Protein AF-A0A1W9RM79-F1 (afdb_monomer)

pLDDT: mean 88.77, std 9.46, range [54.59, 98.12]

Sequence (172 aa):
MDIKQNNRQFALLIYFALVSFILFFQIYPATSQVAGTEKRYIRIGSLQSHFSAYGSERAWNNSYYEGLIWPADYLQQDNAVIKRAWIAVQDFTNPEGKHYDYYGIYFARDEYVDVSLFPMELKQSAKFAPPMVYVDGNNISAIYSGDIDEINPDQIADRIITNVVNTSMGLT

Foldseek 3Di:
DDPVVVVVVVVVVVVVVVVVVVVVVVPDPPQAFDQQADKAWDDDQQWIAIATLQGWFAQDPPPGGGGTAPRNVDPPRHDDRTDKDKDKDAFDAAPVRDTDRMDMDIRGDSVCDVPFKTRRDKAKEALDDDDFDDDPNDTPCPVCPPNHDYHDNPDPDRMDIDHDIQGSRRDD

Structure (mmCIF, N/CA/C/O backbone):
data_AF-A0A1W9RM79-F1
#
_entry.id   AF-A0A1W9RM79-F1
#
loop_
_atom_site.group_PDB
_atom_site.id
_atom_site.type_symbol
_atom_site.label_atom_id
_atom_site.label_alt_id
_atom_site.label_comp_id
_atom_site.label_asym_id
_atom_site.label_entity_id
_atom_site.label_seq_id
_atom_site.pdbx_PDB_ins_code
_atom_site.Cartn_x
_atom_site.Cartn_y
_atom_site.Cartn_z
_atom_site.occupancy
_atom_site.B_iso_or_equiv
_atom_site.auth_seq_id
_atom_site.au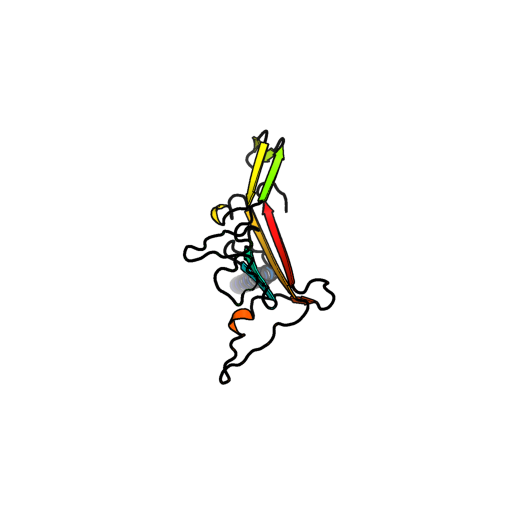th_comp_id
_atom_site.auth_asym_id
_atom_site.auth_atom_id
_atom_site.pdbx_PDB_model_num
ATOM 1 N N . MET A 1 1 ? 42.668 3.069 55.064 1.00 54.59 1 MET A N 1
ATOM 2 C CA . MET A 1 1 ? 42.091 2.306 53.937 1.00 54.59 1 MET A CA 1
ATOM 3 C C . MET A 1 1 ? 40.914 3.119 53.417 1.00 54.59 1 MET A C 1
ATOM 5 O O . MET A 1 1 ? 40.072 3.517 54.209 1.00 54.59 1 MET A O 1
ATOM 9 N N . ASP A 1 2 ? 40.998 3.554 52.163 1.00 57.38 2 ASP A N 1
ATOM 10 C CA . ASP A 1 2 ? 40.639 4.914 51.735 1.00 57.38 2 ASP A CA 1
ATOM 11 C C . ASP A 1 2 ? 39.203 5.032 51.177 1.00 57.38 2 ASP A C 1
ATOM 13 O O . ASP A 1 2 ? 38.891 4.501 50.111 1.00 57.38 2 ASP A O 1
ATOM 17 N N . ILE A 1 3 ? 38.324 5.772 51.866 1.00 63.50 3 ILE A N 1
ATOM 18 C CA . ILE A 1 3 ? 36.908 5.994 51.489 1.00 63.50 3 ILE A CA 1
ATOM 19 C C . ILE A 1 3 ? 36.781 6.570 50.063 1.00 63.50 3 ILE A C 1
ATOM 21 O O . ILE A 1 3 ? 35.851 6.246 49.323 1.00 63.50 3 ILE A O 1
ATOM 25 N N . LYS A 1 4 ? 37.761 7.370 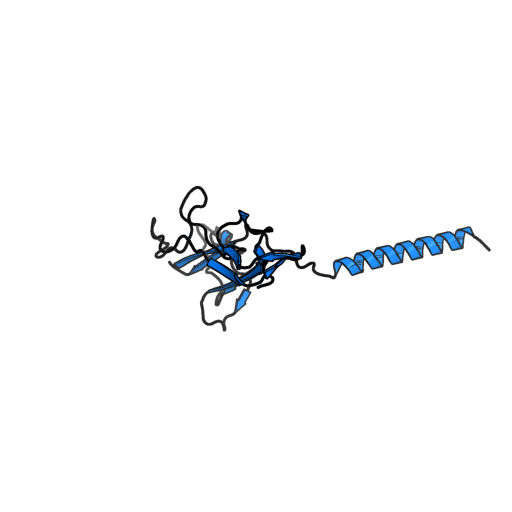49.623 1.00 62.81 4 LYS A N 1
ATOM 26 C CA . LYS A 1 4 ? 37.799 7.954 48.271 1.00 62.81 4 LYS A CA 1
ATOM 27 C C . LYS A 1 4 ? 37.992 6.913 47.164 1.00 62.81 4 LYS A C 1
ATOM 29 O O . LYS A 1 4 ? 37.489 7.107 46.057 1.00 62.81 4 LYS A O 1
ATOM 34 N N . GLN A 1 5 ? 38.702 5.820 47.444 1.00 67.31 5 GLN A N 1
ATOM 35 C CA . GLN A 1 5 ? 38.937 4.752 46.470 1.00 67.31 5 GLN A CA 1
ATOM 36 C C . GLN A 1 5 ? 37.660 3.934 46.245 1.00 67.31 5 GLN A C 1
ATOM 38 O O . GLN A 1 5 ? 37.344 3.603 45.104 1.00 67.31 5 GLN A O 1
ATOM 43 N N . ASN A 1 6 ? 36.876 3.709 47.305 1.00 71.12 6 ASN A N 1
ATOM 44 C CA . ASN A 1 6 ? 35.602 2.994 47.227 1.00 71.12 6 ASN A CA 1
ATOM 45 C C . ASN A 1 6 ? 34.546 3.776 46.419 1.00 71.12 6 ASN A C 1
ATOM 47 O O . ASN A 1 6 ? 33.863 3.211 45.569 1.00 71.12 6 ASN A O 1
ATOM 51 N N . ASN A 1 7 ? 34.489 5.102 46.589 1.00 74.62 7 ASN A N 1
ATOM 52 C CA . ASN A 1 7 ? 33.565 5.964 45.839 1.00 74.62 7 ASN A CA 1
ATOM 53 C C . ASN A 1 7 ? 33.884 6.015 44.334 1.00 74.62 7 ASN A C 1
ATOM 55 O O . ASN A 1 7 ? 32.973 6.084 43.511 1.00 74.62 7 ASN A O 1
ATOM 59 N N . ARG A 1 8 ? 35.169 5.946 43.955 1.00 76.44 8 ARG A N 1
ATOM 60 C CA . ARG A 1 8 ? 35.588 5.862 42.544 1.00 76.44 8 ARG 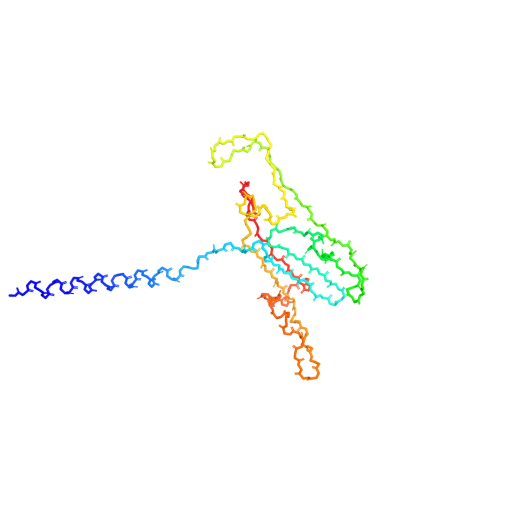A CA 1
ATOM 61 C C . ARG A 1 8 ? 35.204 4.531 41.900 1.00 76.44 8 ARG A C 1
ATOM 63 O O . ARG A 1 8 ? 34.732 4.533 40.770 1.00 76.44 8 ARG A O 1
ATOM 70 N N . GLN A 1 9 ? 35.376 3.420 42.615 1.00 77.44 9 GLN A N 1
ATOM 71 C CA . GLN A 1 9 ? 34.966 2.092 42.141 1.00 77.44 9 GLN A CA 1
ATOM 72 C C . GLN A 1 9 ? 33.443 2.003 41.973 1.00 77.44 9 GLN A C 1
ATOM 74 O O . GLN A 1 9 ? 32.960 1.499 40.963 1.00 77.44 9 GLN A O 1
ATOM 79 N N . PHE A 1 10 ? 32.684 2.578 42.909 1.00 80.81 10 PHE A N 1
ATOM 80 C CA . PHE A 1 10 ? 31.226 2.647 42.823 1.00 80.81 10 PHE A CA 1
ATOM 81 C C . PHE A 1 10 ? 30.743 3.502 41.637 1.00 80.81 10 PHE A C 1
ATOM 83 O O . PHE A 1 10 ? 29.855 3.088 40.896 1.00 80.81 10 PHE A O 1
ATOM 90 N N . ALA A 1 11 ? 31.372 4.657 41.394 1.00 82.81 11 ALA A N 1
ATOM 91 C CA . ALA A 1 11 ? 31.063 5.499 40.236 1.00 82.81 11 ALA A CA 1
ATOM 92 C C . ALA A 1 11 ? 31.385 4.806 38.898 1.00 82.81 11 ALA A C 1
ATOM 94 O O . ALA A 1 11 ? 30.607 4.909 37.952 1.00 82.81 11 ALA A O 1
ATOM 95 N N . LEU A 1 12 ? 32.497 4.066 38.827 1.00 85.44 12 LEU A N 1
ATOM 96 C CA . LEU A 1 12 ? 32.857 3.266 37.653 1.00 85.44 12 LEU A CA 1
ATOM 97 C C . LEU A 1 12 ? 31.851 2.137 37.406 1.00 85.44 12 LEU A C 1
ATOM 99 O O . LEU A 1 12 ? 31.440 1.942 36.269 1.00 85.44 12 LEU A O 1
ATOM 103 N N . LEU A 1 13 ? 31.404 1.436 38.453 1.00 86.00 13 LEU A N 1
ATOM 104 C CA . LEU A 1 13 ? 30.370 0.400 38.344 1.00 86.00 13 LEU A CA 1
ATOM 105 C C . LEU A 1 13 ? 29.045 0.960 37.813 1.00 86.00 13 LEU A C 1
ATOM 107 O O . LEU A 1 13 ? 28.452 0.363 36.918 1.00 86.00 13 LEU A O 1
ATOM 111 N N . ILE A 1 14 ? 28.611 2.124 38.307 1.00 87.81 14 ILE A N 1
ATOM 112 C CA . ILE A 1 14 ? 27.418 2.812 37.789 1.00 87.81 14 ILE A CA 1
ATOM 113 C C . ILE A 1 14 ? 27.611 3.195 36.320 1.00 87.81 14 ILE A C 1
ATOM 115 O O . ILE A 1 14 ? 26.712 2.987 35.508 1.00 87.81 14 ILE A O 1
ATOM 119 N N . TYR A 1 15 ? 28.784 3.719 35.960 1.00 90.38 15 TYR A N 1
ATOM 120 C CA . TYR A 1 15 ? 29.097 4.076 34.579 1.00 90.38 15 TYR A CA 1
ATOM 121 C C . TYR A 1 15 ? 29.044 2.854 33.649 1.00 90.38 15 TYR A C 1
ATOM 123 O O . TYR A 1 15 ? 28.376 2.898 32.619 1.00 90.38 15 TYR A O 1
ATOM 131 N N . PHE A 1 16 ? 29.665 1.736 34.036 1.00 89.06 16 PHE A N 1
ATOM 132 C CA . PHE A 1 16 ? 29.605 0.488 33.272 1.00 89.06 16 PHE A CA 1
ATOM 133 C C . PHE A 1 16 ? 28.181 -0.074 33.175 1.00 89.06 16 PHE A C 1
ATOM 135 O O . PHE A 1 16 ? 27.797 -0.557 32.109 1.00 89.06 16 PHE A O 1
ATOM 142 N N . ALA A 1 17 ? 27.379 0.024 34.240 1.00 88.00 17 ALA A N 1
ATOM 143 C CA . ALA A 1 17 ? 25.977 -0.388 34.221 1.00 88.00 17 ALA A CA 1
ATOM 144 C C . ALA A 1 17 ? 25.136 0.472 33.260 1.00 88.00 17 ALA A C 1
ATOM 146 O O . ALA A 1 17 ? 24.357 -0.074 32.482 1.00 88.00 17 ALA A O 1
ATOM 147 N N . LEU A 1 18 ? 25.335 1.794 33.249 1.00 87.12 18 LEU A N 1
ATOM 148 C CA . LEU A 1 18 ? 24.649 2.714 32.333 1.00 87.12 18 LEU A CA 1
ATOM 149 C C . LEU A 1 18 ? 25.042 2.477 30.871 1.00 87.12 18 LEU A C 1
ATOM 151 O O . LEU A 1 18 ? 24.171 2.413 30.008 1.00 87.12 18 LEU A O 1
ATOM 155 N N . VAL A 1 19 ? 26.335 2.291 30.588 1.00 87.06 19 VAL A N 1
ATOM 156 C CA . VAL A 1 19 ? 26.812 1.968 29.232 1.00 87.06 19 VAL A CA 1
ATOM 157 C C . VAL A 1 19 ? 26.242 0.628 28.766 1.00 87.06 19 VAL A C 1
ATOM 159 O O . VAL A 1 19 ? 25.750 0.531 27.644 1.00 87.06 19 VAL A O 1
ATOM 162 N N . SER A 1 20 ? 26.228 -0.385 29.636 1.00 83.00 20 SER A N 1
ATOM 163 C CA . SER A 1 20 ? 25.646 -1.697 29.320 1.00 83.00 20 SER A CA 1
ATOM 164 C C . SER A 1 20 ? 24.141 -1.606 29.057 1.00 83.00 20 SER A C 1
ATOM 166 O O . SER A 1 20 ? 23.649 -2.233 28.125 1.00 83.00 20 SER A O 1
ATOM 168 N N . PHE A 1 21 ? 23.413 -0.790 29.825 1.00 82.44 21 PHE A N 1
ATOM 169 C CA . PHE A 1 21 ? 21.980 -0.554 29.633 1.00 82.44 21 PHE A CA 1
ATOM 170 C C . PHE A 1 21 ? 21.673 0.124 28.289 1.00 82.44 21 PHE A C 1
ATOM 172 O O . PHE A 1 21 ? 20.767 -0.306 27.578 1.00 82.44 21 PHE A O 1
ATOM 179 N N . ILE A 1 22 ? 22.463 1.133 27.900 1.00 82.50 22 ILE A N 1
ATOM 180 C CA . ILE A 1 22 ? 22.324 1.817 26.604 1.00 82.50 22 ILE A CA 1
ATOM 181 C C . ILE A 1 22 ? 22.617 0.854 25.447 1.00 82.50 22 ILE A C 1
ATOM 183 O O . ILE A 1 22 ? 21.863 0.816 24.476 1.00 82.50 22 ILE A O 1
ATOM 187 N N . LEU A 1 23 ? 23.673 0.042 25.566 1.00 79.44 23 LEU A N 1
ATOM 188 C CA . LEU A 1 23 ? 24.028 -0.950 24.549 1.00 79.44 23 LEU A CA 1
ATOM 189 C C . LEU A 1 23 ? 22.961 -2.046 24.413 1.00 79.44 23 LEU A C 1
ATOM 191 O O . LEU A 1 23 ? 22.685 -2.461 23.294 1.00 79.44 23 LEU A O 1
ATOM 195 N N . PHE A 1 24 ? 22.318 -2.467 25.508 1.00 73.88 24 PHE A N 1
ATOM 196 C CA . PHE A 1 24 ? 21.212 -3.433 25.471 1.00 73.88 24 PHE A CA 1
ATOM 197 C C . PHE A 1 24 ? 19.940 -2.870 24.820 1.00 73.88 24 PHE A C 1
ATOM 199 O O . PHE A 1 24 ? 19.239 -3.600 24.121 1.00 73.88 24 PHE A O 1
ATOM 206 N N . PHE A 1 25 ? 19.640 -1.582 25.014 1.00 67.56 25 PHE A N 1
ATOM 207 C CA . PHE A 1 25 ? 18.452 -0.951 24.427 1.00 67.56 25 PHE A CA 1
ATOM 208 C C . PHE A 1 25 ? 18.553 -0.745 22.909 1.00 67.56 25 PHE A C 1
ATOM 210 O O . PHE A 1 25 ? 17.525 -0.706 22.240 1.00 67.56 25 PHE A O 1
ATOM 217 N N . GLN A 1 26 ? 19.763 -0.668 22.347 1.00 61.28 26 GLN A N 1
ATOM 218 C CA . GLN A 1 26 ? 19.961 -0.518 20.898 1.00 61.28 26 GLN A CA 1
ATOM 219 C C . GLN A 1 26 ? 19.698 -1.803 20.092 1.00 61.28 26 GLN A C 1
ATOM 221 O O . GLN A 1 26 ? 19.638 -1.747 18.868 1.00 61.28 26 GLN A O 1
ATOM 226 N N . ILE A 1 27 ? 19.552 -2.958 20.753 1.00 62.38 27 ILE A N 1
ATOM 227 C CA . ILE A 1 27 ? 19.417 -4.265 20.083 1.00 62.38 27 ILE A CA 1
ATOM 228 C C . ILE A 1 27 ? 17.953 -4.587 19.756 1.00 62.38 27 ILE A C 1
ATOM 230 O O . ILE A 1 27 ? 17.683 -5.463 18.939 1.00 62.38 27 ILE A O 1
ATOM 234 N N . TYR A 1 28 ? 16.992 -3.880 20.354 1.00 60.81 28 TYR A N 1
ATOM 235 C CA . TYR A 1 28 ? 15.585 -4.082 20.030 1.00 60.81 28 TYR A CA 1
ATOM 236 C C . TYR A 1 28 ? 15.214 -3.223 18.820 1.00 60.81 28 TYR A C 1
ATOM 238 O O . TYR A 1 28 ? 15.170 -1.997 18.955 1.00 60.81 28 TYR A O 1
ATOM 246 N N . PRO A 1 29 ? 14.933 -3.816 17.641 1.00 57.09 29 PRO A N 1
ATOM 247 C CA . PRO A 1 29 ? 14.337 -3.055 16.559 1.00 57.09 29 PRO A CA 1
ATOM 248 C C . PRO A 1 29 ? 12.983 -2.542 17.048 1.00 57.09 29 PRO A C 1
ATOM 250 O O . PRO A 1 29 ? 12.046 -3.313 17.255 1.00 57.09 29 PRO A O 1
ATOM 253 N N . ALA A 1 30 ? 12.883 -1.233 17.264 1.00 58.72 30 ALA A N 1
ATOM 254 C CA . ALA A 1 30 ? 11.592 -0.594 17.406 1.00 58.72 30 ALA A CA 1
ATOM 255 C C . ALA A 1 30 ? 10.872 -0.766 16.064 1.00 58.72 30 ALA A C 1
ATOM 257 O O . ALA A 1 30 ? 11.304 -0.220 15.047 1.00 58.72 30 ALA A O 1
ATOM 258 N N . THR A 1 31 ? 9.806 -1.565 16.037 1.00 65.62 31 THR A N 1
ATOM 259 C CA . THR A 1 31 ? 8.910 -1.636 14.883 1.00 65.62 31 THR A CA 1
ATOM 260 C C . THR A 1 31 ? 8.190 -0.301 14.788 1.00 65.62 31 THR A C 1
ATOM 262 O O . THR A 1 31 ? 7.206 -0.064 15.487 1.00 65.62 31 THR A O 1
ATOM 265 N N . SER A 1 32 ? 8.743 0.604 13.987 1.00 76.06 32 SER A N 1
ATOM 266 C CA . SER A 1 32 ? 8.102 1.872 13.670 1.00 76.06 32 SER A CA 1
ATOM 267 C C . SER A 1 32 ? 7.013 1.645 12.634 1.00 76.06 32 SER A C 1
ATOM 269 O O . SER A 1 32 ? 7.169 0.829 11.725 1.00 76.06 32 SER A O 1
ATOM 271 N N . GLN A 1 33 ? 5.943 2.422 12.753 1.00 88.50 33 GLN A N 1
ATOM 272 C CA . GLN A 1 33 ? 4.962 2.592 11.695 1.00 88.50 33 GLN A CA 1
ATOM 273 C C . GLN A 1 33 ? 5.662 3.074 10.416 1.00 88.50 33 GLN A C 1
ATOM 275 O O . GLN A 1 33 ? 6.601 3.880 10.477 1.00 88.50 33 GLN A O 1
ATOM 280 N N . VAL A 1 34 ? 5.209 2.577 9.268 1.00 92.75 34 VAL A N 1
ATOM 281 C CA . VAL A 1 34 ? 5.613 3.089 7.958 1.00 92.75 34 VAL A CA 1
ATOM 282 C C . VAL A 1 34 ? 4.904 4.424 7.743 1.00 92.75 34 VAL A C 1
ATOM 284 O O . VAL A 1 34 ? 3.730 4.577 8.083 1.00 92.75 34 VAL A O 1
ATOM 287 N N . ALA A 1 35 ? 5.599 5.416 7.186 1.00 91.06 35 ALA A N 1
ATOM 288 C CA . ALA A 1 35 ? 4.971 6.706 6.935 1.00 91.06 35 ALA A CA 1
ATOM 289 C C . ALA A 1 35 ? 3.803 6.550 5.946 1.00 91.06 35 ALA A C 1
ATOM 291 O O . ALA A 1 35 ? 3.926 5.885 4.921 1.00 91.06 35 ALA A O 1
ATOM 292 N N . GLY A 1 36 ? 2.668 7.201 6.218 1.00 88.81 36 GLY A N 1
ATOM 293 C CA . GLY A 1 36 ? 1.488 7.134 5.344 1.00 88.81 36 GLY A CA 1
ATOM 294 C C . GLY A 1 36 ? 1.734 7.639 3.916 1.00 88.81 36 GLY A C 1
ATOM 295 O O . GLY A 1 36 ? 1.018 7.265 2.991 1.00 88.81 36 GLY A O 1
ATOM 296 N N . THR A 1 37 ? 2.768 8.459 3.722 1.00 88.44 37 THR A N 1
ATOM 297 C CA . THR A 1 37 ? 3.195 8.972 2.414 1.00 88.44 37 THR A CA 1
ATOM 298 C C . THR A 1 37 ? 3.997 7.965 1.593 1.00 88.44 37 THR A C 1
ATOM 300 O O . THR A 1 37 ? 4.240 8.217 0.413 1.00 88.44 37 THR A O 1
ATOM 303 N N . GLU A 1 38 ? 4.428 6.851 2.192 1.00 91.31 38 GLU A N 1
ATOM 304 C CA . GLU A 1 38 ? 5.171 5.810 1.489 1.00 91.31 38 GLU A CA 1
ATOM 305 C C . GLU A 1 38 ? 4.317 5.180 0.392 1.00 91.31 38 GLU A C 1
ATOM 307 O O . GLU A 1 38 ? 3.113 4.933 0.542 1.00 91.31 38 GLU A O 1
ATOM 312 N N . LYS A 1 39 ? 4.977 4.915 -0.733 1.00 91.56 39 LYS A N 1
ATOM 313 C CA . LYS A 1 39 ? 4.381 4.286 -1.905 1.00 91.56 39 LYS A CA 1
ATOM 314 C C . LYS A 1 39 ? 5.279 3.158 -2.394 1.00 91.56 39 LYS A C 1
ATOM 316 O O . LYS A 1 39 ? 6.504 3.211 -2.280 1.00 91.56 39 LYS A O 1
ATOM 321 N N . ARG A 1 40 ? 4.661 2.152 -3.001 1.00 93.25 40 ARG A N 1
ATOM 322 C CA . ARG A 1 40 ? 5.338 1.161 -3.838 1.00 93.25 40 ARG A CA 1
ATOM 323 C C . ARG A 1 40 ? 4.746 1.207 -5.228 1.00 93.25 40 ARG A C 1
ATOM 325 O O . ARG A 1 40 ? 3.549 1.431 -5.397 1.00 93.25 40 ARG A O 1
ATOM 332 N N . TYR A 1 41 ? 5.601 1.009 -6.217 1.00 92.19 41 TYR A N 1
ATOM 333 C CA . TYR A 1 41 ? 5.220 1.072 -7.614 1.00 92.19 41 TYR A CA 1
ATOM 334 C C . TYR A 1 41 ? 5.474 -0.273 -8.279 1.00 92.19 41 TYR A C 1
ATOM 336 O O . TYR A 1 41 ? 6.593 -0.793 -8.277 1.00 92.19 41 TYR A O 1
ATOM 344 N N . ILE A 1 42 ? 4.426 -0.800 -8.903 1.00 93.12 42 ILE A N 1
ATOM 345 C CA . ILE A 1 42 ? 4.534 -1.933 -9.812 1.00 93.12 42 ILE A CA 1
ATOM 346 C C . ILE A 1 42 ? 4.815 -1.359 -11.196 1.00 93.12 42 ILE A C 1
ATOM 348 O O . ILE A 1 42 ? 4.009 -0.592 -11.719 1.00 93.12 42 ILE A O 1
ATOM 352 N N . ARG A 1 43 ? 5.949 -1.741 -11.788 1.00 90.44 43 ARG A N 1
ATOM 353 C CA . ARG A 1 43 ? 6.354 -1.361 -13.149 1.00 90.44 43 ARG A CA 1
ATOM 354 C C . ARG A 1 43 ? 6.786 -2.607 -13.916 1.00 90.44 43 ARG A C 1
ATOM 356 O O . ARG A 1 43 ? 7.921 -3.058 -13.768 1.00 90.44 43 ARG A O 1
ATOM 363 N N . ILE A 1 44 ? 5.870 -3.193 -14.690 1.00 91.81 44 ILE A N 1
ATOM 364 C CA . ILE A 1 44 ? 6.109 -4.415 -15.474 1.00 91.81 44 ILE A CA 1
ATOM 365 C C . ILE A 1 44 ? 5.647 -4.198 -16.910 1.00 91.81 44 ILE A C 1
ATOM 367 O O . ILE A 1 44 ? 4.452 -4.198 -17.201 1.00 91.81 44 ILE A O 1
ATOM 371 N N . GLY A 1 45 ? 6.611 -4.021 -17.816 1.00 90.25 45 GLY A N 1
ATOM 372 C CA . GLY A 1 45 ? 6.322 -3.699 -19.212 1.00 90.25 45 GLY A CA 1
ATOM 373 C C . GLY A 1 45 ? 5.437 -2.456 -19.313 1.00 90.25 45 GLY A C 1
ATOM 374 O O . GLY A 1 45 ? 5.739 -1.427 -18.711 1.00 90.25 45 GLY A O 1
ATOM 375 N N . SER A 1 46 ? 4.320 -2.575 -20.032 1.00 93.44 46 SER A N 1
ATOM 376 C CA . SER A 1 46 ? 3.350 -1.490 -20.197 1.00 93.44 46 SER A CA 1
ATOM 377 C C . SER A 1 46 ? 2.327 -1.384 -19.059 1.00 93.44 46 SER A C 1
ATOM 379 O O . SER A 1 46 ? 1.459 -0.518 -19.118 1.00 93.44 46 SER A O 1
ATOM 381 N N . LEU A 1 47 ? 2.381 -2.243 -18.035 1.00 93.69 47 LEU A N 1
ATOM 382 C CA . LEU A 1 47 ? 1.511 -2.148 -16.864 1.00 93.69 47 LEU A CA 1
ATOM 383 C C . LEU A 1 47 ? 2.236 -1.398 -15.745 1.00 93.69 47 LEU A C 1
ATOM 385 O O . LEU A 1 47 ? 3.270 -1.852 -15.242 1.00 93.69 47 LEU A O 1
ATOM 389 N N . GLN A 1 48 ? 1.665 -0.269 -15.330 1.00 92.31 48 GLN A N 1
ATOM 390 C CA . GLN A 1 48 ? 2.167 0.502 -14.197 1.00 92.31 48 GLN A CA 1
ATOM 391 C C . GLN A 1 48 ? 1.051 0.810 -13.206 1.00 92.31 48 GLN A C 1
ATOM 393 O O . GLN A 1 48 ? -0.068 1.102 -13.608 1.00 92.31 48 GLN A O 1
ATOM 398 N N . SER A 1 49 ? 1.351 0.737 -11.910 1.00 92.62 49 SER A N 1
ATOM 399 C CA . SER A 1 49 ? 0.453 1.171 -10.835 1.00 92.62 49 SER A CA 1
ATOM 400 C C . SER A 1 49 ? 1.255 1.584 -9.606 1.00 92.62 49 SER A C 1
ATOM 402 O O . SER A 1 49 ? 2.438 1.260 -9.483 1.00 92.62 49 SER A O 1
ATOM 404 N N . HIS A 1 50 ? 0.598 2.262 -8.671 1.00 90.94 50 HIS A N 1
ATOM 405 C CA . HIS A 1 50 ? 1.146 2.560 -7.354 1.00 90.94 50 HIS A CA 1
ATOM 406 C C . HIS A 1 50 ? 0.215 2.062 -6.251 1.00 90.94 50 HIS A C 1
ATOM 408 O O . HIS A 1 50 ? -0.974 1.856 -6.486 1.00 90.94 50 HIS A O 1
ATOM 414 N N . PHE A 1 51 ? 0.776 1.878 -5.061 1.00 92.31 51 PHE A N 1
ATOM 415 C CA . PHE A 1 51 ? 0.073 1.452 -3.858 1.00 92.31 51 PHE A CA 1
ATOM 416 C C . PHE A 1 51 ? 0.598 2.261 -2.680 1.00 92.31 51 PHE A C 1
ATOM 418 O O . PHE A 1 51 ? 1.812 2.381 -2.508 1.00 92.31 51 PHE A O 1
ATOM 425 N N . SER A 1 52 ? -0.307 2.853 -1.907 1.00 92.25 52 SER A N 1
ATOM 426 C CA . SER A 1 52 ? 0.034 3.655 -0.731 1.00 92.25 52 SER A CA 1
ATOM 427 C C . SER A 1 52 ? 0.129 2.789 0.524 1.00 92.25 52 SER A C 1
ATOM 429 O O . SER A 1 52 ? -0.507 1.739 0.622 1.00 92.25 52 SER A O 1
ATOM 431 N N . ALA A 1 53 ? 0.881 3.257 1.519 1.00 93.88 53 ALA A N 1
ATOM 432 C CA . ALA A 1 53 ? 1.035 2.546 2.787 1.00 93.88 53 ALA A CA 1
ATOM 433 C C . ALA A 1 53 ? -0.283 2.397 3.566 1.00 93.88 53 ALA A C 1
ATOM 435 O O . ALA A 1 53 ? -0.440 1.445 4.322 1.00 93.88 53 ALA A O 1
ATOM 436 N N . TYR A 1 54 ? -1.248 3.296 3.364 1.00 91.81 54 TYR A N 1
ATOM 437 C CA . TYR A 1 54 ? -2.568 3.232 3.999 1.00 91.81 54 TYR A CA 1
ATOM 438 C C . TYR A 1 54 ? -3.613 2.457 3.180 1.00 91.81 54 TYR A C 1
ATOM 440 O O . TYR A 1 54 ? -4.795 2.513 3.508 1.00 91.81 54 TYR A O 1
ATOM 448 N N . GLY A 1 55 ? -3.214 1.749 2.118 1.00 89.00 55 GLY A N 1
ATOM 449 C CA . GLY A 1 55 ? -4.050 0.756 1.432 1.00 89.00 55 GLY A CA 1
ATOM 450 C C . GLY A 1 55 ? -5.084 1.299 0.441 1.00 89.00 55 GLY A C 1
ATOM 451 O O . GLY A 1 55 ? -5.937 0.545 -0.036 1.00 89.00 55 GLY A O 1
ATOM 452 N N . SER A 1 56 ? -5.028 2.585 0.090 1.00 88.75 56 SER A N 1
ATOM 453 C CA . SER A 1 56 ? -5.971 3.212 -0.846 1.00 88.75 56 SER A CA 1
ATOM 454 C C . SER A 1 56 ? -5.277 4.186 -1.791 1.00 88.75 56 SER A C 1
ATOM 456 O O . SER A 1 56 ? -4.462 5.010 -1.379 1.00 88.75 56 SER A O 1
ATOM 458 N N . GLU A 1 57 ? -5.619 4.111 -3.076 1.00 87.56 57 GLU A N 1
ATOM 459 C CA . GLU A 1 57 ? -5.096 5.024 -4.086 1.00 87.56 57 GLU A CA 1
ATOM 460 C C . GLU A 1 57 ? -6.055 6.189 -4.317 1.00 87.56 57 GLU A C 1
ATOM 462 O O . GLU A 1 57 ? -7.265 6.029 -4.535 1.00 87.56 57 GLU A O 1
ATOM 467 N N . ARG A 1 58 ? -5.475 7.386 -4.297 1.00 79.38 58 ARG A N 1
ATOM 468 C CA . ARG A 1 58 ? -6.155 8.634 -4.599 1.00 79.38 58 ARG A CA 1
ATOM 469 C C . ARG A 1 58 ? -5.863 9.022 -6.044 1.00 79.38 58 ARG A C 1
ATOM 471 O O . ARG A 1 58 ? -4.708 9.194 -6.405 1.00 79.38 58 ARG A O 1
ATOM 478 N N . ALA A 1 59 ? -6.930 9.321 -6.783 1.00 76.25 59 ALA A N 1
ATOM 479 C CA . ALA A 1 59 ? -6.873 9.792 -8.166 1.00 76.25 59 ALA A CA 1
ATOM 480 C C . ALA A 1 59 ? -5.860 10.895 -8.406 1.00 76.25 59 ALA A C 1
ATOM 482 O O . ALA A 1 59 ? -5.060 10.790 -9.313 1.00 76.25 59 ALA A O 1
ATOM 483 N N . TRP A 1 60 ? -5.953 11.983 -7.650 1.00 75.19 60 TRP A N 1
ATOM 484 C CA . TRP A 1 60 ? -5.336 13.248 -8.019 1.00 75.19 60 TRP A CA 1
ATOM 485 C C . TRP A 1 60 ? -4.246 13.626 -7.025 1.00 75.19 60 TRP A C 1
ATOM 487 O O . TRP A 1 60 ? -4.540 13.850 -5.844 1.00 75.19 60 TRP A O 1
ATOM 497 N N . ASN A 1 61 ? -3.015 13.758 -7.519 1.00 73.56 61 ASN A N 1
ATOM 498 C CA . ASN A 1 61 ? -1.836 14.151 -6.740 1.00 73.56 61 ASN A CA 1
ATOM 499 C C . ASN A 1 61 ? -1.590 15.679 -6.726 1.00 73.56 61 ASN A C 1
ATOM 501 O O . ASN A 1 61 ? -0.478 16.122 -6.455 1.00 73.56 61 ASN A O 1
ATOM 505 N N . ASN A 1 62 ? -2.608 16.487 -7.044 1.00 78.12 62 ASN A N 1
ATOM 506 C CA . ASN A 1 62 ? -2.533 17.940 -7.274 1.00 78.12 62 ASN A CA 1
ATOM 507 C C . ASN A 1 62 ? -1.939 18.388 -8.623 1.00 78.12 62 ASN A C 1
ATOM 509 O O . ASN A 1 62 ? -1.991 19.581 -8.909 1.00 78.12 62 ASN A O 1
ATOM 513 N N . SER A 1 63 ? -1.469 17.465 -9.470 1.00 80.56 63 SER A N 1
ATOM 514 C CA . SER A 1 63 ? -0.926 17.767 -10.807 1.00 80.56 63 SER A CA 1
ATOM 515 C C . SER A 1 63 ? -1.522 16.909 -11.929 1.00 80.56 63 SER A C 1
ATOM 517 O O . SER A 1 63 ? -1.810 17.426 -13.006 1.00 80.56 63 SER A O 1
ATOM 519 N N . TYR A 1 64 ? -1.687 15.606 -11.704 1.00 77.31 64 TYR A N 1
ATOM 520 C CA . TYR A 1 64 ? -2.206 14.642 -12.674 1.00 77.31 64 TYR A CA 1
ATOM 521 C C . TYR A 1 64 ? -2.896 13.466 -11.967 1.00 77.31 64 TYR A C 1
ATOM 523 O O . TYR A 1 64 ? -2.874 13.360 -10.734 1.00 77.31 64 TYR A O 1
ATOM 531 N N . TYR A 1 65 ? -3.557 12.613 -12.757 1.00 82.69 65 TYR A N 1
ATOM 532 C CA . TYR A 1 65 ? -4.120 11.374 -12.242 1.00 82.69 65 TYR A CA 1
ATOM 533 C C . TYR A 1 65 ? -3.024 10.321 -12.047 1.00 82.69 65 TYR A C 1
ATOM 535 O O . TYR A 1 65 ? -2.234 10.082 -12.951 1.00 82.69 65 TYR A O 1
ATOM 543 N N . GLU A 1 66 ? -2.972 9.699 -10.874 1.00 84.25 66 GLU A N 1
ATOM 544 C CA . GLU A 1 66 ? -2.091 8.569 -10.582 1.00 84.25 66 GLU A CA 1
ATOM 545 C C . GLU A 1 66 ? -2.932 7.314 -10.342 1.00 84.25 66 GLU A C 1
ATOM 547 O O . GLU A 1 66 ? -3.952 7.348 -9.653 1.00 84.25 66 GLU A O 1
ATOM 552 N N . GLY A 1 67 ? -2.487 6.178 -10.871 1.00 88.75 67 GLY A N 1
ATOM 553 C CA . GLY A 1 67 ? -3.199 4.917 -10.713 1.00 88.75 67 GLY A CA 1
ATOM 554 C C . GLY A 1 67 ? -2.645 3.825 -11.607 1.00 88.75 67 GLY A C 1
ATOM 555 O O . GLY A 1 67 ? -1.478 3.868 -11.996 1.00 88.75 67 GLY A O 1
ATOM 556 N N . LEU A 1 68 ? -3.496 2.854 -11.920 1.00 92.69 68 LEU A N 1
ATOM 557 C CA . LEU A 1 68 ? -3.215 1.814 -12.892 1.00 92.69 68 LEU A CA 1
ATOM 558 C C . LEU A 1 68 ? -3.301 2.393 -14.304 1.00 92.69 68 LEU A C 1
ATOM 560 O O . LEU A 1 68 ? -4.358 2.872 -14.723 1.00 92.69 68 LEU A O 1
ATOM 564 N N . ILE A 1 69 ? -2.199 2.282 -15.038 1.00 93.62 69 ILE A N 1
ATOM 565 C CA . ILE A 1 69 ? -2.047 2.732 -16.417 1.00 93.62 69 ILE A CA 1
ATOM 566 C C . ILE A 1 69 ? -1.680 1.527 -17.280 1.00 93.62 69 ILE A C 1
ATOM 568 O O . ILE A 1 69 ? -0.768 0.763 -16.946 1.00 93.62 69 ILE A O 1
ATOM 572 N N . TRP A 1 70 ? -2.399 1.366 -18.390 1.00 94.06 70 TRP A N 1
ATOM 573 C CA . TRP A 1 70 ? -2.120 0.343 -19.390 1.00 94.06 70 TRP A CA 1
ATOM 574 C C . TRP A 1 70 ? -2.750 0.707 -20.746 1.00 94.06 70 TRP A C 1
ATOM 576 O O . TRP A 1 70 ? -3.967 0.898 -20.803 1.00 94.06 70 TRP A O 1
ATOM 586 N N . PRO A 1 71 ? -1.980 0.754 -21.847 1.00 95.62 71 PRO A N 1
ATOM 587 C CA . PRO A 1 71 ? -0.516 0.703 -21.918 1.00 95.62 71 PRO A CA 1
ATOM 588 C C . PRO A 1 71 ? 0.150 1.998 -21.410 1.00 95.62 71 PRO A C 1
ATOM 590 O O . PRO A 1 71 ? -0.162 3.088 -21.876 1.00 95.62 71 PRO A O 1
ATOM 593 N N . ALA A 1 72 ? 1.114 1.877 -20.497 1.00 92.00 72 ALA A N 1
ATOM 594 C CA . ALA A 1 72 ? 1.815 3.001 -19.866 1.00 92.00 72 ALA A CA 1
ATOM 595 C C . ALA A 1 72 ? 2.757 3.785 -20.796 1.00 92.00 72 ALA A C 1
ATOM 597 O O . ALA A 1 72 ? 3.240 4.850 -20.419 1.00 92.00 72 ALA A O 1
ATOM 598 N N . ASP A 1 73 ? 3.000 3.285 -22.008 1.00 91.50 73 ASP A N 1
ATOM 599 C CA . ASP A 1 73 ? 3.821 3.958 -23.019 1.00 91.50 73 ASP A CA 1
ATOM 600 C C . ASP A 1 73 ? 3.129 5.192 -23.628 1.00 91.50 73 ASP A C 1
ATOM 602 O O . ASP A 1 73 ? 3.783 6.028 -24.253 1.00 91.50 73 ASP A O 1
ATOM 606 N N . TYR A 1 74 ? 1.809 5.319 -23.457 1.00 92.12 74 TYR A N 1
ATOM 607 C CA . TYR A 1 74 ? 1.016 6.405 -24.026 1.00 92.12 74 TYR A CA 1
ATOM 608 C C . TYR A 1 74 ? 0.390 7.272 -22.937 1.00 92.12 74 TYR A C 1
ATOM 610 O O . TYR A 1 74 ? 0.054 6.818 -21.843 1.00 92.12 74 TYR A O 1
ATOM 618 N N . LEU A 1 75 ? 0.187 8.546 -23.265 1.00 88.06 75 LEU A N 1
ATOM 619 C CA . LEU A 1 75 ? -0.504 9.479 -22.384 1.00 88.06 75 LEU A CA 1
ATOM 620 C C . LEU A 1 75 ? -1.986 9.098 -22.238 1.00 88.06 75 LEU A C 1
ATOM 622 O O . LEU A 1 75 ? -2.599 8.559 -23.164 1.00 88.06 75 LEU A O 1
ATOM 626 N N . GLN A 1 76 ? -2.564 9.446 -21.084 1.00 86.88 76 GLN A N 1
ATOM 627 C CA . GLN A 1 76 ? -4.002 9.332 -20.801 1.00 86.88 76 GLN A CA 1
ATOM 628 C C . GLN A 1 76 ? -4.552 7.896 -20.913 1.00 86.88 76 GLN A C 1
ATOM 630 O O . GLN A 1 76 ? -5.701 7.701 -21.299 1.00 86.88 76 GLN A O 1
ATOM 635 N N . GLN A 1 77 ? -3.734 6.892 -20.582 1.00 92.50 77 GLN A N 1
ATOM 636 C CA . GLN A 1 77 ? -4.135 5.476 -20.514 1.00 92.50 77 GLN A CA 1
ATOM 637 C C . GLN A 1 77 ? -4.467 5.032 -19.082 1.00 92.50 77 GLN A C 1
ATOM 639 O O . GLN A 1 77 ? -4.250 3.882 -18.694 1.00 92.50 77 GLN A O 1
ATOM 644 N N . ASP A 1 78 ? -4.946 5.963 -18.264 1.00 90.38 78 ASP A N 1
ATOM 645 C CA . ASP A 1 78 ? -5.385 5.708 -16.901 1.00 90.38 78 ASP A CA 1
ATOM 646 C C . ASP A 1 78 ? -6.642 4.824 -16.907 1.00 90.38 78 ASP A C 1
ATOM 648 O O . ASP A 1 78 ? -7.694 5.218 -17.406 1.00 90.38 78 ASP A O 1
ATOM 652 N N . ASN A 1 79 ? -6.545 3.618 -16.347 1.00 90.44 79 ASN A N 1
ATOM 653 C CA . ASN A 1 79 ? -7.644 2.646 -16.319 1.00 90.44 79 ASN A CA 1
ATOM 654 C C . ASN A 1 79 ? -8.326 2.582 -14.947 1.00 90.44 79 ASN A C 1
ATOM 656 O O . ASN A 1 79 ? -9.538 2.388 -14.862 1.00 90.44 79 ASN A O 1
ATOM 660 N N . ALA A 1 80 ? -7.562 2.738 -13.863 1.00 90.31 80 ALA A N 1
ATOM 661 C CA . ALA A 1 80 ? -8.101 2.758 -12.506 1.00 90.31 80 ALA A CA 1
ATOM 662 C C . ALA A 1 80 ? -7.283 3.695 -11.618 1.00 90.31 80 ALA A C 1
ATOM 664 O O . ALA A 1 80 ? -6.147 3.401 -11.265 1.00 90.31 80 ALA A O 1
ATOM 665 N N . VAL A 1 81 ? -7.877 4.828 -11.249 1.00 88.12 81 VAL A N 1
ATOM 666 C CA . VAL A 1 81 ? -7.179 5.918 -10.542 1.00 88.12 81 VAL A CA 1
ATOM 667 C C . VAL A 1 81 ? -7.673 6.128 -9.117 1.00 88.12 81 VAL A C 1
ATOM 669 O O . VAL A 1 81 ? -7.060 6.843 -8.341 1.00 88.12 81 VAL A O 1
ATOM 672 N N . ILE A 1 82 ? -8.781 5.503 -8.723 1.00 87.56 82 ILE A N 1
ATOM 673 C CA . ILE A 1 82 ? -9.296 5.595 -7.355 1.00 87.56 82 ILE A CA 1
ATOM 674 C C . ILE A 1 82 ? -9.610 4.198 -6.861 1.00 87.56 82 ILE A C 1
ATOM 676 O O . ILE A 1 82 ? -10.422 3.500 -7.468 1.00 87.56 82 ILE A O 1
ATOM 680 N N . LYS A 1 83 ? -9.053 3.846 -5.705 1.00 87.94 83 LYS A N 1
ATOM 681 C CA . LYS A 1 83 ? -9.464 2.668 -4.946 1.00 87.94 83 LYS A CA 1
ATOM 682 C C . LYS A 1 83 ? -9.905 3.106 -3.568 1.00 87.94 83 LYS A C 1
ATOM 684 O O . LYS A 1 83 ? -9.163 3.772 -2.853 1.00 87.94 83 LYS A O 1
ATOM 689 N N . ARG A 1 84 ? -11.123 2.738 -3.197 1.00 86.69 84 ARG A N 1
ATOM 690 C CA . ARG A 1 84 ? -11.730 3.069 -1.909 1.00 86.69 84 ARG A CA 1
ATOM 691 C C . ARG A 1 84 ? -12.300 1.799 -1.313 1.00 86.69 84 ARG A C 1
ATOM 693 O O . ARG A 1 84 ? -12.992 1.060 -2.007 1.00 86.69 84 ARG A O 1
ATOM 700 N N . ALA A 1 85 ? -12.009 1.573 -0.045 1.00 90.12 85 ALA A N 1
ATOM 701 C CA . ALA A 1 85 ? -12.530 0.449 0.715 1.00 90.12 85 ALA A CA 1
ATOM 702 C C . ALA A 1 85 ? -13.056 0.954 2.056 1.00 90.12 85 ALA A C 1
ATOM 704 O O . ALA A 1 85 ? -12.612 1.986 2.558 1.00 90.12 85 ALA A O 1
ATOM 705 N N . TRP A 1 86 ? -14.004 0.239 2.641 1.00 92.56 86 TRP A N 1
ATOM 706 C CA . TRP A 1 86 ? -14.448 0.483 4.006 1.00 92.56 86 TRP A CA 1
ATOM 707 C C . TRP A 1 86 ? -14.647 -0.842 4.721 1.00 92.56 86 TRP A C 1
ATOM 709 O O . TRP A 1 86 ? -14.975 -1.857 4.106 1.00 92.56 86 TRP A O 1
ATOM 719 N N . ILE A 1 87 ? -14.478 -0.795 6.032 1.00 94.69 87 ILE A N 1
ATOM 720 C CA . ILE A 1 87 ? -14.799 -1.887 6.944 1.00 94.69 87 ILE A CA 1
ATOM 721 C C . ILE A 1 87 ? -15.738 -1.339 8.009 1.00 94.69 87 ILE A C 1
ATOM 723 O O . ILE A 1 87 ? -15.631 -0.173 8.396 1.00 94.69 87 ILE A O 1
ATOM 727 N N . ALA A 1 88 ? -16.681 -2.158 8.457 1.00 96.19 88 ALA A N 1
ATOM 728 C CA . ALA A 1 88 ? -17.646 -1.769 9.471 1.00 96.19 88 ALA A CA 1
ATOM 729 C C . ALA A 1 88 ? -17.992 -2.953 10.371 1.00 96.19 88 ALA A C 1
ATOM 731 O O . ALA A 1 88 ? -18.031 -4.096 9.916 1.00 96.19 88 ALA A O 1
ATOM 732 N N . VAL A 1 89 ? -18.270 -2.651 11.635 1.00 96.44 89 VAL A N 1
ATOM 733 C CA . VAL A 1 89 ? -18.709 -3.599 12.661 1.00 96.44 89 VAL A CA 1
ATOM 734 C C . VAL A 1 89 ? -19.905 -3.034 13.419 1.00 96.44 89 VAL A C 1
ATOM 736 O O . VAL A 1 89 ? -20.149 -1.823 13.409 1.00 96.44 89 VAL A O 1
ATOM 739 N N . GLN A 1 90 ? -20.644 -3.929 14.063 1.00 97.62 90 GLN A N 1
ATOM 740 C CA . GLN A 1 90 ? -21.713 -3.593 15.001 1.00 97.62 90 GLN A CA 1
ATOM 741 C C . GLN A 1 90 ? -21.207 -3.747 16.434 1.00 97.62 90 GLN A C 1
ATOM 743 O O . GLN A 1 90 ? -20.228 -4.461 16.663 1.00 97.62 90 GLN A O 1
ATOM 748 N N . ASP A 1 91 ? -21.877 -3.082 17.372 1.00 97.44 91 ASP A N 1
ATOM 749 C CA . ASP A 1 91 ? -21.656 -3.226 18.816 1.00 97.44 91 ASP A CA 1
ATOM 750 C C . ASP A 1 91 ? -20.193 -2.997 19.246 1.00 97.44 91 ASP A C 1
ATOM 752 O O . ASP A 1 91 ? -19.604 -3.764 20.012 1.00 97.44 91 ASP A O 1
ATOM 756 N N . PHE A 1 92 ? -19.582 -1.920 18.750 1.00 97.44 92 PHE A N 1
ATOM 757 C CA . PHE A 1 92 ? -18.183 -1.598 19.024 1.00 97.44 92 PHE A CA 1
ATOM 758 C C . PHE A 1 92 ? -18.046 -0.647 20.209 1.00 97.44 92 PHE A C 1
ATOM 760 O O . PHE A 1 92 ? -18.678 0.407 20.261 1.00 97.44 92 PHE A O 1
ATOM 767 N N . THR A 1 93 ? -17.145 -0.969 21.130 1.00 96.88 93 THR A N 1
ATOM 768 C CA . THR A 1 93 ? -16.746 -0.066 22.213 1.00 96.88 93 THR A CA 1
ATOM 769 C C . THR A 1 93 ? -15.279 0.284 22.032 1.00 96.88 93 THR A C 1
ATOM 771 O O . THR A 1 93 ? -14.429 -0.604 21.995 1.00 96.88 93 THR A O 1
ATOM 774 N N . ASN A 1 94 ? -14.982 1.576 21.896 1.00 93.44 94 ASN A N 1
ATOM 775 C CA . ASN A 1 94 ? -13.614 2.041 21.677 1.00 93.44 94 ASN A CA 1
ATOM 776 C C . ASN A 1 94 ? -12.768 1.982 22.973 1.00 93.44 94 ASN A C 1
ATOM 778 O O . ASN A 1 94 ? -13.324 1.788 24.060 1.00 93.44 94 ASN A O 1
ATOM 782 N N . PRO A 1 95 ? -11.435 2.171 22.896 1.00 91.19 95 PRO A N 1
ATOM 783 C CA . PRO A 1 95 ? -10.560 2.149 24.073 1.00 91.19 95 PRO A CA 1
ATOM 784 C C . PRO A 1 95 ? -10.919 3.179 25.156 1.00 91.19 95 PRO A C 1
ATOM 786 O O . PRO A 1 95 ? -10.656 2.949 26.334 1.00 91.19 95 PRO A O 1
ATOM 789 N N . GLU A 1 96 ? -11.562 4.290 24.785 1.00 94.25 96 GLU A N 1
ATOM 790 C CA . GLU A 1 96 ? -12.052 5.310 25.720 1.00 94.25 96 GLU A CA 1
ATOM 791 C C . GLU A 1 96 ? -13.383 4.928 26.404 1.00 94.25 96 GLU A C 1
ATOM 793 O O . GLU A 1 96 ? -13.902 5.694 27.218 1.00 94.25 96 GLU A O 1
ATOM 798 N N . GLY A 1 97 ? -13.954 3.760 26.089 1.00 96.00 97 GLY A N 1
ATOM 799 C CA . GLY A 1 97 ? -15.190 3.241 26.683 1.00 96.00 97 GLY A CA 1
ATOM 800 C C . GLY A 1 97 ? -16.483 3.760 26.044 1.00 96.00 97 GLY A C 1
ATOM 801 O O . GLY A 1 97 ? -17.571 3.497 26.556 1.00 96.00 97 GLY A O 1
ATOM 802 N N . LYS A 1 98 ? -16.402 4.488 24.927 1.00 96.50 98 LYS A N 1
ATOM 803 C CA . LYS A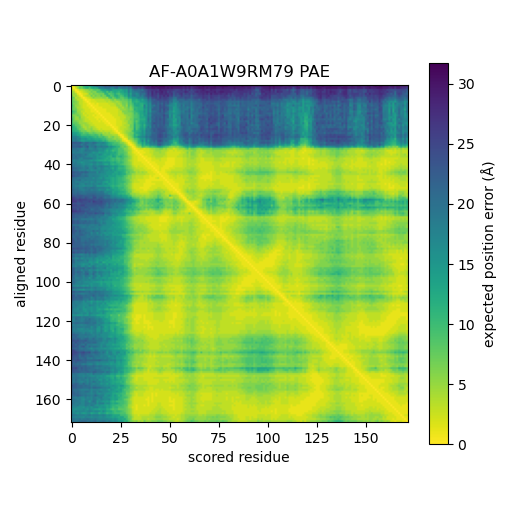 1 98 ? -17.567 4.944 24.166 1.00 96.50 98 LYS A CA 1
ATOM 804 C C . LYS A 1 98 ? -18.096 3.823 23.276 1.00 96.50 98 LYS A C 1
ATOM 806 O O . LYS A 1 98 ? -17.368 3.274 22.449 1.00 96.50 98 LYS A O 1
ATOM 811 N N . HIS A 1 99 ? -19.387 3.550 23.423 1.00 97.75 99 HIS A N 1
ATOM 812 C CA . HIS A 1 99 ? -20.112 2.570 22.628 1.00 97.75 99 HIS A CA 1
ATOM 813 C C . HIS A 1 99 ? -20.655 3.169 21.322 1.00 97.75 99 HIS A C 1
ATOM 815 O O . HIS A 1 99 ? -21.090 4.325 21.287 1.00 97.75 99 HIS A O 1
ATOM 821 N N . TYR A 1 100 ? -20.635 2.360 20.268 1.00 97.50 100 TYR A N 1
ATOM 822 C CA . TYR A 1 100 ? -21.152 2.643 18.939 1.00 97.50 100 TYR A CA 1
ATOM 823 C C . TYR A 1 100 ? -21.954 1.434 18.446 1.00 97.50 100 TYR A C 1
ATOM 825 O O . TYR A 1 100 ? -21.377 0.369 18.226 1.00 97.50 100 TYR A O 1
ATOM 833 N N . ASP A 1 101 ? -23.247 1.629 18.178 1.00 98.12 101 ASP A N 1
ATOM 834 C CA . ASP A 1 101 ? -24.101 0.595 17.569 1.00 98.12 101 ASP A CA 1
ATOM 835 C C . ASP A 1 101 ? -23.530 0.135 16.214 1.00 98.12 101 ASP A C 1
ATOM 837 O O . ASP A 1 101 ? -23.572 -1.042 15.865 1.00 98.12 101 ASP A O 1
ATOM 841 N N . TYR A 1 102 ? -22.945 1.079 15.467 1.00 97.25 102 TYR A N 1
ATOM 842 C CA . TYR A 1 102 ? -22.236 0.847 14.211 1.00 97.25 102 TYR A CA 1
ATOM 843 C C . TYR A 1 102 ? -20.956 1.683 14.181 1.00 97.25 102 TYR A C 1
ATOM 845 O O . TYR A 1 102 ? -20.998 2.904 14.354 1.00 97.25 102 TYR A O 1
ATOM 853 N N . TYR A 1 103 ? -19.821 1.042 13.912 1.00 96.12 103 TYR A N 1
ATOM 854 C CA . TYR A 1 103 ? -18.526 1.703 13.774 1.00 96.12 103 TYR A CA 1
ATOM 855 C C . TYR A 1 103 ? -17.890 1.342 12.434 1.00 96.12 103 TYR A C 1
ATOM 857 O O . TYR A 1 103 ? -17.810 0.169 12.076 1.00 96.12 103 TYR A O 1
ATOM 865 N N . GLY A 1 104 ? -1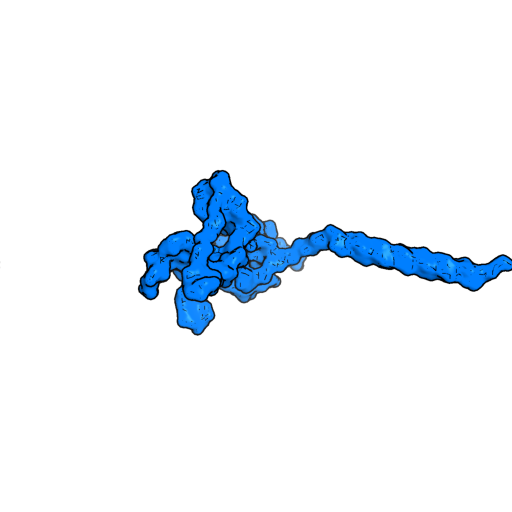7.453 2.352 11.681 1.00 95.31 104 GLY A N 1
ATOM 866 C CA . GLY A 1 104 ? -16.919 2.186 10.333 1.00 95.31 104 GLY A CA 1
ATOM 867 C C . GLY A 1 104 ? -15.632 2.969 10.119 1.00 95.31 104 GLY A C 1
ATOM 868 O O . GLY A 1 104 ? -15.481 4.084 10.616 1.00 95.31 104 GLY A O 1
ATOM 869 N N . ILE A 1 105 ? -14.720 2.382 9.351 1.00 94.88 105 ILE A N 1
ATOM 870 C CA . ILE A 1 105 ? -13.451 2.985 8.942 1.00 94.88 105 ILE A CA 1
ATOM 871 C C . ILE A 1 105 ? -13.400 3.017 7.422 1.00 94.88 105 ILE A C 1
ATOM 873 O O . ILE A 1 105 ? -13.862 2.094 6.748 1.00 94.88 105 ILE A O 1
ATOM 877 N N . TYR A 1 106 ? -12.827 4.091 6.887 1.00 90.94 106 TYR A N 1
ATOM 878 C CA . TYR A 1 106 ? -12.756 4.336 5.459 1.00 90.94 106 TYR A CA 1
ATOM 879 C C . TYR A 1 106 ? -11.313 4.519 4.986 1.00 90.94 106 TYR A C 1
ATOM 881 O O . TYR A 1 106 ? -10.581 5.368 5.487 1.00 90.94 106 TYR A O 1
ATOM 889 N N . PHE A 1 107 ? -10.932 3.734 3.983 1.00 91.69 107 PHE A N 1
ATOM 890 C CA . PHE A 1 107 ? -9.640 3.776 3.314 1.00 91.69 107 PHE A CA 1
ATOM 891 C C . PHE A 1 107 ? -9.773 4.683 2.094 1.00 91.69 107 PHE A C 1
ATOM 893 O O . PHE A 1 107 ? -10.376 4.296 1.086 1.00 91.69 107 PHE A O 1
ATOM 900 N N . ALA A 1 108 ? -9.263 5.910 2.204 1.00 84.12 108 ALA A N 1
ATOM 901 C CA . ALA A 1 108 ? -9.435 6.901 1.141 1.00 84.12 108 ALA A CA 1
ATOM 902 C C . ALA A 1 108 ? -8.318 7.926 0.992 1.00 84.12 108 ALA A C 1
ATOM 904 O O . ALA A 1 108 ? -8.096 8.410 -0.121 1.00 84.12 108 ALA A O 1
ATOM 905 N N . ARG A 1 109 ? -7.710 8.349 2.102 1.00 84.44 109 ARG A N 1
ATOM 906 C CA . ARG A 1 109 ? -6.718 9.426 2.140 1.00 84.44 109 ARG A CA 1
ATOM 907 C C . ARG A 1 109 ? -5.758 9.233 3.303 1.00 84.44 109 ARG A C 1
ATOM 909 O O . ARG A 1 109 ? -6.108 8.611 4.304 1.00 84.44 109 ARG A O 1
ATOM 916 N N . ASP A 1 110 ? -4.603 9.858 3.162 1.00 85.00 110 ASP A N 1
ATOM 917 C CA . ASP A 1 110 ? -3.578 10.022 4.187 1.00 85.00 110 ASP A CA 1
ATOM 918 C C . ASP A 1 110 ? -4.073 10.782 5.427 1.00 85.00 110 ASP A C 1
ATOM 920 O O . ASP A 1 110 ? -3.591 10.522 6.519 1.00 85.00 110 ASP A O 1
ATOM 924 N N . GLU A 1 111 ? -5.090 11.639 5.297 1.00 87.56 111 GLU A N 1
ATOM 925 C CA . GLU A 1 111 ? -5.742 12.351 6.416 1.00 87.56 111 GLU A CA 1
ATOM 926 C C . GLU A 1 111 ? -6.265 11.425 7.543 1.00 87.56 111 GLU A C 1
ATOM 928 O O . GLU A 1 111 ? -6.509 11.889 8.655 1.00 87.56 111 GLU A O 1
ATOM 933 N N . TYR A 1 112 ? -6.462 10.129 7.268 1.00 91.25 112 TYR A N 1
ATOM 934 C CA . TYR A 1 112 ? -6.904 9.132 8.254 1.00 91.25 112 TYR A CA 1
ATOM 935 C C . TYR A 1 112 ? -5.757 8.339 8.895 1.00 91.25 112 TYR A C 1
ATOM 937 O O . TYR A 1 112 ? -5.998 7.533 9.801 1.00 91.25 112 TYR A O 1
ATOM 945 N N . VAL A 1 113 ? -4.523 8.553 8.435 1.00 92.50 113 VAL A N 1
ATOM 946 C CA . VAL A 1 113 ? -3.324 7.985 9.053 1.00 92.50 113 VAL A CA 1
ATOM 947 C C . VAL A 1 113 ? -3.156 8.588 10.444 1.00 92.50 113 VAL A C 1
ATOM 949 O O . VAL A 1 113 ? -3.407 9.773 10.643 1.00 92.50 113 VAL A O 1
ATOM 952 N N . ASP A 1 114 ? -2.806 7.749 11.415 1.00 91.62 114 ASP A N 1
ATOM 953 C CA . ASP A 1 114 ? -2.694 8.080 12.844 1.00 91.62 114 ASP A CA 1
ATOM 954 C C . ASP A 1 114 ? -4.022 8.456 13.528 1.00 91.62 114 ASP A C 1
ATOM 956 O O . ASP A 1 114 ? -4.056 8.735 14.727 1.00 91.62 114 ASP A O 1
ATOM 960 N N . VAL A 1 115 ? -5.135 8.417 12.788 1.00 92.75 115 VAL A N 1
ATOM 961 C CA . VAL A 1 115 ? -6.491 8.644 13.304 1.00 92.75 115 VAL A CA 1
ATOM 962 C C . VAL A 1 115 ? -7.253 7.326 13.385 1.00 92.75 115 VAL A C 1
ATOM 964 O O . VAL A 1 115 ? -7.749 6.950 14.446 1.00 92.75 115 VAL A O 1
ATOM 967 N N . SER A 1 116 ? -7.363 6.621 12.259 1.00 93.56 116 SER A N 1
ATOM 968 C CA . SER A 1 116 ? -8.066 5.335 12.162 1.00 93.56 116 SER A CA 1
ATOM 969 C C . SER A 1 116 ? -7.298 4.269 11.388 1.00 93.56 116 SER A C 1
ATOM 971 O O . SER A 1 116 ? -7.658 3.093 11.475 1.00 93.56 116 SER A O 1
ATOM 973 N N . LEU A 1 117 ? -6.244 4.661 10.668 1.00 94.81 117 LEU A N 1
ATOM 974 C CA . LEU A 1 117 ? -5.360 3.795 9.897 1.00 94.81 117 LEU A CA 1
ATOM 975 C C . LEU A 1 117 ? -3.925 3.950 10.403 1.00 94.81 117 LEU A C 1
ATOM 977 O O . LEU A 1 117 ? -3.433 5.064 10.559 1.00 94.81 117 LEU A O 1
ATOM 981 N N . PHE A 1 118 ? -3.232 2.838 10.599 1.00 94.69 118 PHE A N 1
ATOM 982 C CA . PHE A 1 118 ? -1.875 2.803 11.135 1.00 94.69 118 PHE A CA 1
ATOM 983 C C . PHE A 1 118 ? -1.023 1.862 10.263 1.00 94.69 118 PHE A C 1
ATOM 985 O O . PHE A 1 118 ? -0.992 0.653 10.507 1.00 94.69 118 PHE A O 1
ATOM 992 N N . PRO A 1 119 ? -0.397 2.370 9.181 1.00 95.31 119 PRO A N 1
ATOM 993 C CA . PRO A 1 119 ? 0.404 1.566 8.257 1.00 95.31 119 PRO A CA 1
ATOM 994 C C . PRO A 1 119 ? 1.602 0.870 8.908 1.00 95.31 119 PRO A C 1
ATOM 996 O O . PRO A 1 119 ? 2.555 1.511 9.335 1.00 95.31 119 PRO A O 1
ATOM 999 N N . MET A 1 120 ? 1.608 -0.456 8.929 1.00 95.12 120 MET A N 1
ATOM 1000 C CA . MET A 1 120 ? 2.667 -1.232 9.582 1.00 95.12 120 MET A CA 1
ATOM 1001 C C . MET A 1 120 ? 3.685 -1.792 8.596 1.00 95.12 120 MET A C 1
ATOM 1003 O O . MET A 1 120 ? 4.860 -1.914 8.928 1.00 95.12 120 MET A O 1
ATOM 1007 N N . GLU A 1 121 ? 3.246 -2.127 7.385 1.00 95.06 121 GLU A N 1
ATOM 1008 C CA . GLU A 1 121 ? 4.121 -2.661 6.349 1.00 95.06 121 GLU A CA 1
ATOM 1009 C C . GLU A 1 121 ? 3.672 -2.202 4.965 1.00 95.06 121 GLU A C 1
ATOM 1011 O O . GLU A 1 121 ? 2.483 -2.220 4.635 1.00 95.06 121 GLU A O 1
ATOM 1016 N N . LEU A 1 122 ? 4.648 -1.840 4.138 1.00 95.62 122 LEU A N 1
ATOM 1017 C CA . LEU A 1 122 ? 4.487 -1.725 2.699 1.00 95.62 122 LEU A CA 1
ATOM 1018 C C . LEU A 1 122 ? 5.758 -2.257 2.034 1.00 95.62 122 LEU A C 1
ATOM 1020 O O . LEU A 1 122 ? 6.804 -1.612 2.094 1.00 95.62 122 LEU A O 1
ATOM 1024 N N . LYS A 1 123 ? 5.666 -3.442 1.429 1.00 95.69 123 LYS A N 1
ATOM 1025 C CA . LYS A 1 123 ? 6.784 -4.117 0.759 1.00 95.69 123 LYS A CA 1
ATOM 1026 C C . LYS A 1 123 ? 6.386 -4.622 -0.616 1.00 95.69 123 LYS A C 1
ATOM 1028 O O . LYS A 1 123 ? 5.222 -4.939 -0.857 1.00 95.69 123 LYS A O 1
ATOM 1033 N N . GLN A 1 124 ? 7.370 -4.739 -1.496 1.00 96.56 124 GLN A N 1
ATOM 1034 C CA . GLN A 1 124 ? 7.244 -5.342 -2.812 1.00 96.56 124 GLN A CA 1
ATOM 1035 C C . GLN A 1 124 ? 8.231 -6.499 -2.979 1.00 96.56 124 GLN A C 1
ATOM 1037 O O . GLN A 1 124 ? 9.443 -6.291 -2.916 1.00 96.56 124 GLN A O 1
ATOM 1042 N N . SER A 1 125 ? 7.723 -7.690 -3.298 1.00 97.19 125 SER A N 1
ATOM 1043 C CA . SER A 1 125 ? 8.544 -8.799 -3.788 1.00 97.19 125 SER A CA 1
ATOM 1044 C C . SER A 1 125 ? 8.418 -8.951 -5.305 1.00 97.19 125 SER A C 1
ATOM 1046 O O . SER A 1 125 ? 7.369 -8.702 -5.913 1.00 97.19 125 SER A O 1
ATOM 1048 N N . ALA A 1 126 ? 9.505 -9.363 -5.947 1.00 96.75 126 ALA A N 1
ATOM 1049 C CA . ALA A 1 126 ? 9.599 -9.494 -7.393 1.00 96.75 126 ALA A CA 1
ATOM 1050 C C . ALA A 1 126 ? 10.113 -10.870 -7.809 1.00 96.75 126 ALA A C 1
ATOM 1052 O O . ALA A 1 126 ? 11.038 -11.412 -7.217 1.00 96.75 126 ALA A O 1
ATOM 1053 N N . LYS A 1 127 ? 9.564 -11.406 -8.900 1.00 97.56 127 LYS A N 1
ATOM 1054 C CA . LYS A 1 127 ? 9.978 -12.708 -9.431 1.00 97.56 127 LYS A CA 1
ATOM 1055 C C . LYS A 1 127 ? 11.375 -12.679 -10.048 1.00 97.56 127 LYS A C 1
ATOM 1057 O O . LYS A 1 127 ? 12.106 -13.662 -10.039 1.00 97.56 127 LYS A O 1
ATOM 1062 N N . PHE A 1 128 ? 11.745 -11.533 -10.603 1.00 95.38 128 PHE A N 1
ATOM 1063 C CA . PHE A 1 128 ? 13.026 -11.297 -11.253 1.00 95.38 128 PHE A CA 1
ATOM 1064 C C . PHE A 1 128 ? 13.431 -9.833 -11.087 1.00 95.38 128 PHE A C 1
ATOM 1066 O O . PHE A 1 128 ? 12.577 -8.942 -10.985 1.00 95.38 128 PHE A O 1
ATOM 1073 N N . ALA A 1 129 ? 14.744 -9.598 -11.089 1.00 92.38 129 ALA A N 1
ATOM 1074 C CA . ALA A 1 129 ? 15.318 -8.263 -11.016 1.00 92.38 129 ALA A CA 1
ATOM 1075 C C . ALA A 1 129 ? 14.860 -7.389 -12.203 1.00 92.38 129 ALA A C 1
ATOM 1077 O O . ALA A 1 129 ? 14.681 -7.900 -13.313 1.00 92.38 129 ALA A O 1
ATOM 1078 N N . PRO A 1 130 ? 14.656 -6.078 -11.996 1.00 90.44 130 PRO A N 1
ATOM 1079 C CA . PRO A 1 130 ? 14.298 -5.168 -13.074 1.00 90.44 130 PRO A CA 1
ATOM 1080 C C . PRO A 1 130 ? 15.457 -5.034 -14.080 1.00 90.44 130 PRO A C 1
ATOM 1082 O O . PRO A 1 130 ? 16.625 -5.151 -13.698 1.00 90.44 130 PRO A O 1
ATOM 1085 N N . PRO A 1 131 ? 15.166 -4.778 -15.367 1.00 89.81 131 PRO A N 1
ATOM 1086 C CA . PRO A 1 131 ? 16.205 -4.584 -16.368 1.00 89.81 131 PRO A CA 1
ATOM 1087 C C . PRO A 1 131 ? 17.000 -3.295 -16.114 1.00 89.81 131 PRO A C 1
ATOM 1089 O O . PRO A 1 131 ? 16.453 -2.240 -15.781 1.00 89.81 131 PRO A O 1
ATOM 1092 N N . MET A 1 132 ? 18.310 -3.380 -16.333 1.00 92.69 132 MET A N 1
ATOM 1093 C CA . MET A 1 132 ? 19.224 -2.244 -16.248 1.00 92.69 132 MET A CA 1
ATOM 1094 C C . MET A 1 132 ? 19.367 -1.604 -17.625 1.00 92.69 132 MET A C 1
ATOM 1096 O O . MET A 1 132 ? 19.794 -2.264 -18.572 1.00 92.69 132 MET A O 1
ATOM 1100 N N . VAL A 1 133 ? 19.013 -0.325 -17.736 1.00 91.44 133 VAL A N 1
ATOM 1101 C CA . VAL A 1 133 ? 19.067 0.422 -18.994 1.00 91.44 133 VAL A CA 1
ATOM 1102 C C . VAL A 1 133 ? 20.085 1.548 -18.873 1.00 91.44 133 VAL A C 1
ATOM 1104 O O . VAL A 1 133 ? 20.071 2.325 -17.916 1.00 91.44 133 VAL A O 1
ATOM 1107 N N . TYR A 1 134 ? 20.961 1.633 -19.873 1.00 95.94 134 TYR A N 1
ATOM 1108 C CA . TYR A 1 134 ? 21.986 2.662 -19.978 1.00 95.94 134 TYR A CA 1
ATOM 1109 C C . TYR A 1 134 ? 21.751 3.507 -21.226 1.00 95.94 134 TYR A C 1
ATOM 1111 O O . TYR A 1 134 ? 21.545 2.962 -22.310 1.00 95.94 134 TYR A O 1
ATOM 1119 N N . VAL A 1 135 ? 21.822 4.827 -21.074 1.00 95.56 135 VAL A N 1
ATOM 1120 C CA . VAL A 1 135 ? 21.783 5.792 -22.180 1.00 95.56 135 VAL A CA 1
ATOM 1121 C C . VAL A 1 135 ? 23.021 6.667 -22.068 1.00 95.56 135 VAL A C 1
ATOM 1123 O O . VAL A 1 135 ? 23.264 7.268 -21.022 1.00 95.56 135 VAL A O 1
ATOM 1126 N N . ASP A 1 136 ? 23.848 6.674 -23.113 1.00 96.44 136 ASP A N 1
ATOM 1127 C CA . ASP A 1 136 ? 25.123 7.403 -23.153 1.00 96.44 136 ASP A CA 1
ATOM 1128 C C . ASP A 1 136 ? 26.037 7.108 -21.947 1.00 96.44 136 ASP A C 1
ATOM 1130 O O . ASP A 1 136 ? 26.689 7.986 -21.389 1.00 96.44 136 ASP A O 1
ATOM 1134 N N . GLY A 1 137 ? 26.045 5.846 -21.503 1.00 95.19 137 GLY A N 1
ATOM 1135 C CA . GLY A 1 137 ? 26.819 5.386 -20.344 1.00 95.19 137 GLY A CA 1
ATOM 1136 C C . GLY A 1 137 ? 26.189 5.689 -18.979 1.00 95.19 137 GLY A C 1
ATOM 1137 O O . GLY A 1 137 ? 26.683 5.192 -17.968 1.00 95.19 137 GLY A O 1
ATOM 1138 N N . ASN A 1 138 ? 25.079 6.428 -18.923 1.00 96.19 138 ASN A N 1
ATOM 1139 C CA . ASN A 1 138 ? 24.368 6.732 -17.683 1.00 96.19 138 ASN A CA 1
ATOM 1140 C C . ASN A 1 138 ? 23.296 5.678 -17.394 1.00 96.19 138 ASN A C 1
ATOM 1142 O O . ASN A 1 138 ? 22.466 5.381 -18.252 1.00 96.19 138 ASN A O 1
ATOM 1146 N N . ASN A 1 139 ? 23.289 5.134 -16.175 1.00 94.62 139 ASN A N 1
ATOM 1147 C CA . ASN A 1 139 ? 22.257 4.200 -15.725 1.00 94.62 139 ASN A CA 1
ATOM 1148 C C . ASN A 1 139 ? 20.951 4.947 -15.428 1.00 94.62 139 ASN A C 1
ATOM 1150 O O .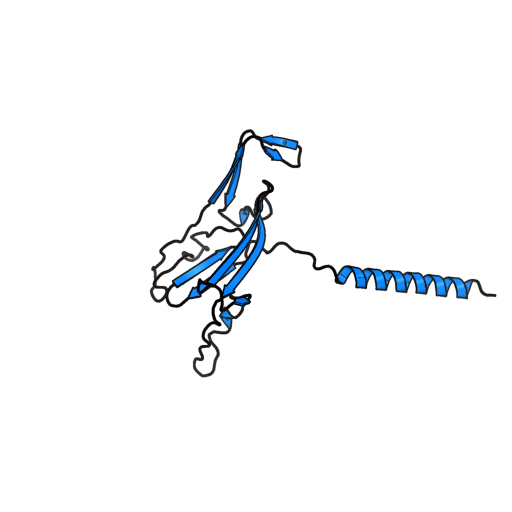 ASN A 1 139 ? 20.789 5.521 -14.349 1.00 94.62 139 ASN A O 1
ATOM 1154 N N . ILE A 1 140 ? 20.009 4.907 -16.366 1.00 93.50 140 ILE A N 1
ATOM 1155 C CA . ILE A 1 140 ? 18.710 5.567 -16.209 1.00 93.50 140 ILE A CA 1
ATOM 1156 C C . ILE A 1 140 ? 17.736 4.757 -15.340 1.00 93.50 140 ILE A C 1
ATO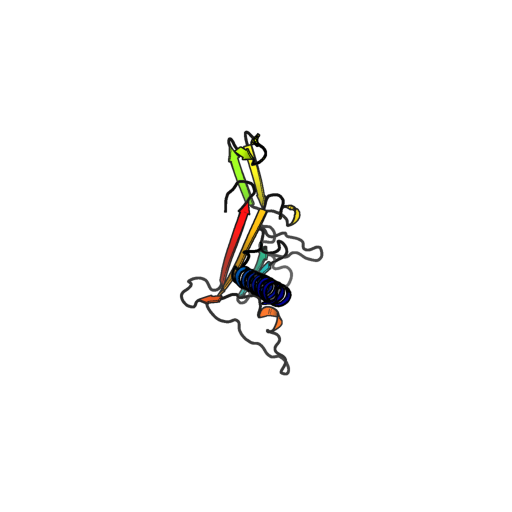M 1158 O O . ILE A 1 140 ? 16.796 5.328 -14.798 1.00 93.50 140 ILE A O 1
ATOM 1162 N N . SER A 1 141 ? 17.981 3.456 -15.129 1.00 91.00 141 SER A N 1
ATOM 1163 C CA . SER A 1 141 ? 17.168 2.620 -14.229 1.00 91.00 141 SER A CA 1
ATOM 1164 C C . SER A 1 141 ? 17.448 2.875 -12.741 1.00 91.00 141 SER A C 1
ATOM 1166 O O . SER A 1 141 ? 16.698 2.399 -11.890 1.00 91.00 141 SER A O 1
ATOM 1168 N N . ALA A 1 142 ? 18.517 3.606 -12.396 1.00 90.88 142 ALA A N 1
ATOM 1169 C CA . ALA A 1 142 ? 18.972 3.772 -11.011 1.00 90.88 142 ALA A CA 1
ATOM 1170 C C . ALA A 1 142 ? 17.905 4.371 -10.077 1.00 90.88 142 ALA A C 1
ATOM 1172 O O . ALA A 1 142 ? 17.830 3.995 -8.907 1.00 90.88 142 ALA A O 1
ATOM 1173 N N . ILE A 1 143 ? 17.052 5.254 -10.601 1.00 89.81 143 ILE A N 1
ATOM 1174 C CA . ILE A 1 143 ? 15.971 5.907 -9.849 1.00 89.81 143 ILE A CA 1
ATOM 1175 C C . ILE A 1 143 ? 14.887 4.933 -9.362 1.00 89.81 143 ILE A C 1
ATOM 1177 O O . ILE A 1 143 ? 14.154 5.262 -8.437 1.00 89.81 143 ILE A O 1
ATOM 1181 N N . TYR A 1 144 ? 14.805 3.736 -9.950 1.00 88.88 144 TYR A N 1
ATOM 1182 C CA . TYR A 1 144 ? 13.830 2.698 -9.595 1.00 88.88 144 TYR A CA 1
ATOM 1183 C C . TYR A 1 144 ? 14.415 1.616 -8.677 1.00 88.88 144 TYR A C 1
ATOM 1185 O O . TYR A 1 144 ? 13.733 0.654 -8.335 1.00 88.88 144 TYR A O 1
ATOM 1193 N N . SER A 1 145 ? 15.684 1.744 -8.273 1.00 83.31 145 SER A N 1
ATOM 1194 C CA . SER A 1 145 ? 16.376 0.722 -7.472 1.00 83.31 145 SER A CA 1
ATOM 1195 C C . SER A 1 145 ? 15.726 0.439 -6.110 1.00 83.31 145 SER A C 1
ATOM 1197 O O . SER A 1 145 ? 15.918 -0.647 -5.576 1.00 83.31 145 SER A O 1
ATOM 1199 N N . GLY A 1 146 ? 14.937 1.377 -5.574 1.00 84.69 146 GLY A N 1
ATOM 1200 C CA . GLY A 1 146 ? 14.220 1.234 -4.302 1.00 84.69 146 GLY A CA 1
ATOM 1201 C C . GLY A 1 146 ? 12.805 0.655 -4.404 1.00 84.69 146 GLY A C 1
ATOM 1202 O O . GLY A 1 146 ? 12.139 0.532 -3.382 1.00 84.69 146 GLY A O 1
ATOM 1203 N N . ASP A 1 147 ? 12.317 0.317 -5.602 1.00 89.19 147 ASP A N 1
ATOM 1204 C CA . ASP A 1 147 ? 10.940 -0.166 -5.770 1.00 89.19 147 ASP A CA 1
ATOM 1205 C C . ASP A 1 147 ? 10.733 -1.597 -5.241 1.00 89.19 147 ASP A C 1
ATOM 1207 O O . ASP A 1 147 ? 9.596 -1.991 -4.992 1.00 89.19 147 ASP A O 1
ATOM 1211 N N . ILE A 1 148 ? 11.790 -2.408 -5.140 1.00 94.12 148 ILE A N 1
ATOM 1212 C CA . ILE A 1 148 ? 11.714 -3.846 -4.840 1.00 94.12 148 ILE A CA 1
ATOM 1213 C C . ILE A 1 148 ? 12.506 -4.142 -3.570 1.00 94.12 148 ILE A C 1
ATOM 1215 O O . ILE A 1 148 ? 13.705 -3.883 -3.515 1.00 94.12 148 ILE A O 1
ATOM 1219 N N . ASP A 1 149 ? 11.837 -4.735 -2.584 1.00 95.19 149 ASP A N 1
ATOM 1220 C CA . ASP A 1 149 ? 12.426 -5.091 -1.294 1.00 95.19 149 ASP A CA 1
ATOM 1221 C C . ASP A 1 149 ? 13.046 -6.507 -1.321 1.00 95.19 149 ASP A C 1
ATOM 1223 O O . ASP A 1 149 ? 14.053 -6.755 -0.660 1.00 95.19 149 ASP A O 1
ATOM 1227 N N . GLU A 1 150 ? 12.488 -7.436 -2.111 1.00 95.94 150 GLU A N 1
ATOM 1228 C CA . GLU A 1 150 ? 12.955 -8.831 -2.192 1.00 95.94 150 GLU A CA 1
ATOM 1229 C C . GLU A 1 150 ? 12.793 -9.438 -3.597 1.00 95.94 150 GLU A C 1
ATOM 1231 O O . GLU A 1 150 ? 11.811 -9.173 -4.295 1.00 95.94 150 GLU A O 1
ATOM 1236 N N . ILE A 1 151 ? 13.732 -10.305 -4.002 1.00 97.06 151 ILE A N 1
ATOM 1237 C CA . ILE A 1 151 ? 13.586 -11.167 -5.185 1.00 97.06 151 ILE A CA 1
ATOM 1238 C C . ILE A 1 151 ? 13.219 -12.588 -4.748 1.00 97.06 151 ILE A C 1
ATOM 1240 O O . ILE A 1 151 ? 14.018 -13.256 -4.099 1.00 97.06 151 ILE A O 1
ATOM 1244 N N . ASN A 1 152 ? 12.053 -13.068 -5.176 1.00 97.56 152 ASN A N 1
ATOM 1245 C CA . ASN A 1 152 ? 11.576 -14.429 -4.947 1.00 97.56 152 ASN A CA 1
ATOM 1246 C C . ASN A 1 152 ? 11.182 -15.088 -6.286 1.00 97.56 152 ASN A C 1
ATOM 1248 O O . ASN A 1 152 ? 10.067 -14.872 -6.761 1.00 97.56 152 ASN A O 1
ATOM 1252 N N . PRO A 1 153 ? 12.058 -15.901 -6.905 1.00 97.62 153 PRO A N 1
ATOM 1253 C CA . PRO A 1 153 ? 11.785 -16.538 -8.198 1.00 97.62 153 PRO A CA 1
ATOM 1254 C C . PRO A 1 153 ? 10.618 -17.535 -8.199 1.00 97.62 153 PRO A C 1
ATOM 1256 O O . PRO A 1 153 ? 10.027 -17.777 -9.255 1.00 97.62 153 PRO A O 1
ATOM 1259 N N . ASP A 1 154 ? 10.274 -18.088 -7.033 1.00 98.06 154 ASP A N 1
ATOM 1260 C CA . ASP A 1 154 ? 9.238 -19.114 -6.884 1.00 98.06 154 ASP A CA 1
ATOM 1261 C C . ASP A 1 154 ? 7.825 -18.516 -6.798 1.00 98.06 154 ASP A C 1
ATOM 1263 O O . ASP A 1 154 ? 6.826 -19.233 -6.903 1.00 98.06 154 ASP A O 1
ATOM 1267 N N . GLN A 1 155 ? 7.710 -17.193 -6.636 1.00 97.38 155 GLN A N 1
ATOM 1268 C CA . GLN A 1 155 ? 6.413 -16.531 -6.593 1.00 97.38 155 GLN A CA 1
ATOM 1269 C C . GLN A 1 155 ? 5.693 -16.615 -7.958 1.00 97.38 155 GLN A C 1
ATOM 1271 O O . GLN A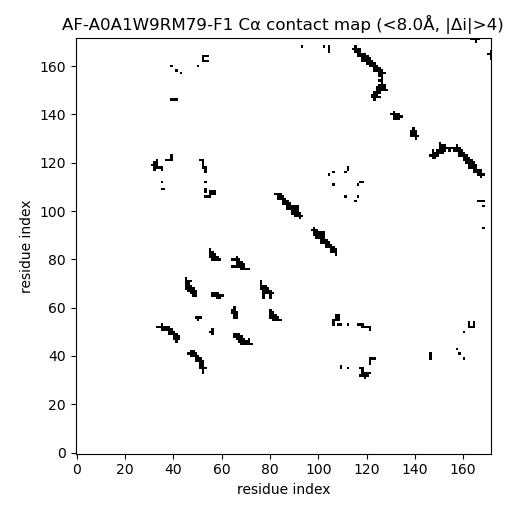 1 155 ? 6.297 -16.536 -9.034 1.00 97.38 155 GLN A O 1
ATOM 1276 N N . ILE A 1 156 ? 4.363 -16.760 -7.928 1.00 97.00 156 ILE A N 1
ATOM 1277 C CA . ILE A 1 156 ? 3.562 -16.941 -9.150 1.00 97.00 156 ILE A CA 1
ATOM 1278 C C . ILE A 1 156 ? 3.549 -15.652 -9.983 1.00 97.00 156 ILE A C 1
ATOM 1280 O O . ILE A 1 156 ? 3.879 -15.689 -11.170 1.00 97.00 156 ILE A O 1
ATOM 1284 N N . ALA A 1 157 ? 3.186 -14.531 -9.353 1.00 96.38 157 ALA A N 1
ATOM 1285 C CA . ALA A 1 157 ? 3.036 -13.229 -9.997 1.00 96.38 157 ALA A CA 1
ATOM 1286 C C . ALA A 1 157 ? 4.378 -12.507 -10.189 1.00 96.38 157 ALA A C 1
ATOM 1288 O O . ALA A 1 157 ? 5.279 -12.619 -9.365 1.00 96.38 157 ALA A O 1
ATOM 1289 N N . ASP A 1 158 ? 4.509 -11.681 -11.225 1.00 96.50 158 ASP A N 1
ATOM 1290 C CA . ASP A 1 158 ? 5.764 -10.954 -11.470 1.00 96.50 158 ASP A CA 1
ATOM 1291 C C . ASP A 1 158 ? 6.123 -9.984 -10.337 1.00 96.50 158 ASP A C 1
ATOM 1293 O O . ASP A 1 158 ? 7.304 -9.815 -10.017 1.00 96.50 158 ASP A O 1
ATOM 1297 N N . ARG A 1 159 ? 5.115 -9.371 -9.708 1.00 95.38 159 ARG A N 1
ATOM 1298 C CA . ARG A 1 159 ? 5.236 -8.480 -8.547 1.00 95.38 159 ARG A CA 1
ATOM 1299 C C . ARG A 1 159 ? 4.129 -8.789 -7.542 1.00 95.38 159 ARG A C 1
ATOM 1301 O O . ARG A 1 159 ? 2.996 -9.043 -7.946 1.00 95.38 159 ARG A O 1
ATOM 1308 N N . ILE A 1 160 ? 4.453 -8.741 -6.254 1.00 96.19 160 ILE A N 1
ATOM 1309 C CA . ILE A 1 160 ? 3.494 -8.843 -5.150 1.00 96.19 160 ILE A CA 1
ATOM 1310 C C . ILE A 1 160 ? 3.734 -7.654 -4.226 1.00 96.19 160 ILE A C 1
ATOM 1312 O O . ILE A 1 160 ? 4.873 -7.395 -3.845 1.00 96.19 160 ILE A O 1
ATOM 1316 N N . ILE A 1 161 ? 2.663 -6.940 -3.880 1.00 95.69 161 ILE A N 1
ATOM 1317 C CA . ILE A 1 161 ? 2.680 -5.920 -2.831 1.00 95.69 161 ILE A CA 1
ATOM 1318 C C . ILE A 1 161 ? 2.069 -6.518 -1.574 1.00 95.69 161 ILE A C 1
ATOM 1320 O O . ILE A 1 161 ? 0.917 -6.955 -1.595 1.00 95.69 161 ILE A O 1
ATOM 1324 N N . THR A 1 162 ? 2.824 -6.479 -0.484 1.00 95.88 162 THR A N 1
ATOM 1325 C CA . THR A 1 162 ? 2.321 -6.758 0.859 1.00 95.88 162 THR A CA 1
ATOM 1326 C C . THR A 1 162 ? 2.088 -5.428 1.552 1.00 95.88 162 THR A C 1
ATOM 1328 O O . THR A 1 162 ? 3.019 -4.642 1.739 1.00 95.88 162 THR A O 1
ATOM 1331 N N . ASN A 1 163 ? 0.836 -5.165 1.916 1.00 94.75 163 ASN A N 1
ATOM 1332 C CA . ASN A 1 163 ? 0.458 -3.997 2.692 1.00 94.75 163 ASN A CA 1
ATOM 1333 C C . ASN A 1 163 ? -0.299 -4.443 3.941 1.00 94.75 163 ASN A C 1
ATOM 1335 O O . ASN A 1 163 ? -1.323 -5.113 3.834 1.00 94.75 163 ASN A O 1
ATOM 1339 N N . VAL A 1 164 ? 0.230 -4.080 5.108 1.00 95.25 164 VAL A N 1
ATOM 1340 C CA . VAL A 1 164 ? -0.356 -4.390 6.414 1.00 95.25 164 VAL A CA 1
ATOM 1341 C C . VAL A 1 164 ? -0.702 -3.076 7.091 1.00 95.25 164 VAL A C 1
ATOM 1343 O O . VAL A 1 164 ? 0.172 -2.225 7.277 1.00 95.25 164 VAL A O 1
ATOM 1346 N N . VAL A 1 165 ? -1.969 -2.904 7.458 1.00 94.62 165 VAL A N 1
ATOM 1347 C CA . VAL A 1 165 ? -2.484 -1.669 8.054 1.00 94.62 165 VAL A CA 1
ATOM 1348 C C . VAL A 1 165 ? -3.299 -2.033 9.280 1.00 94.62 165 VAL A C 1
ATOM 1350 O O . VAL A 1 165 ? -4.347 -2.658 9.169 1.00 94.62 165 VAL A O 1
ATOM 1353 N N . ASN A 1 166 ? -2.842 -1.604 10.450 1.00 94.81 166 ASN A N 1
ATOM 1354 C CA . ASN A 1 166 ? -3.653 -1.711 11.652 1.00 94.81 166 ASN A CA 1
ATOM 1355 C C . ASN A 1 166 ? -4.739 -0.639 11.627 1.00 94.81 166 ASN A C 1
ATOM 1357 O O . ASN A 1 166 ? -4.551 0.452 11.088 1.00 94.81 166 ASN A O 1
ATOM 1361 N N . THR A 1 167 ? -5.877 -0.931 12.241 1.00 94.94 167 THR A N 1
ATOM 1362 C CA . THR A 1 167 ? -7.013 -0.009 12.273 1.00 94.94 167 THR A CA 1
ATOM 1363 C C . THR A 1 167 ? -7.430 0.307 13.702 1.00 94.94 167 THR A C 1
ATOM 1365 O O . THR A 1 167 ? -7.237 -0.501 14.610 1.00 94.94 167 THR A O 1
ATOM 1368 N N . SER A 1 168 ? -8.074 1.456 13.919 1.00 94.31 168 SER A N 1
ATOM 1369 C CA . SER A 1 168 ? -8.655 1.808 15.230 1.00 94.31 168 SER A CA 1
ATOM 1370 C C . SER A 1 168 ? -9.775 0.857 15.679 1.00 94.31 168 SER A C 1
ATOM 1372 O O . SER A 1 168 ? -10.190 0.892 16.834 1.00 94.31 168 SER A O 1
ATOM 1374 N N . MET A 1 169 ? -10.254 -0.007 14.779 1.00 94.81 169 MET A N 1
ATOM 1375 C CA . MET A 1 169 ? -11.201 -1.089 15.060 1.00 94.81 169 MET A CA 1
ATOM 1376 C C . MET A 1 169 ? -10.517 -2.330 15.660 1.00 94.81 169 MET A C 1
ATOM 1378 O O . MET A 1 169 ? -11.203 -3.239 16.114 1.00 94.81 169 MET A O 1
ATOM 1382 N N . GLY A 1 170 ? -9.180 -2.386 15.661 1.00 92.56 170 GLY A N 1
ATOM 1383 C CA . GLY A 1 170 ? -8.408 -3.549 16.108 1.00 92.56 170 GLY A CA 1
ATOM 1384 C C . GLY A 1 170 ? -8.274 -4.658 15.058 1.00 92.56 170 GLY A C 1
ATOM 1385 O O . GLY A 1 170 ? -7.876 -5.766 15.405 1.00 92.56 170 GLY A O 1
ATOM 1386 N N . LEU A 1 171 ? -8.609 -4.373 13.794 1.00 91.69 171 LEU A N 1
ATOM 1387 C CA . LE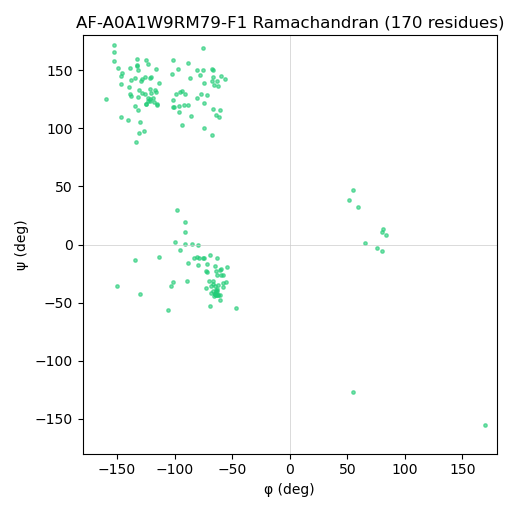U A 1 171 ? -8.396 -5.272 12.654 1.00 91.69 171 LEU A CA 1
ATOM 1388 C C . LEU A 1 171 ? -7.100 -4.920 11.909 1.00 91.69 171 LEU A C 1
ATOM 1390 O O . LEU A 1 171 ? -6.718 -3.742 11.881 1.00 91.69 171 LEU A O 1
ATOM 1394 N N . THR A 1 172 ? -6.492 -5.936 11.288 1.00 91.62 172 THR A N 1
ATOM 1395 C CA . THR A 1 172 ? -5.267 -5.875 10.474 1.00 91.62 172 THR A CA 1
ATOM 1396 C C . THR A 1 172 ? -5.486 -6.571 9.137 1.00 91.62 172 THR A C 1
ATOM 1398 O O . THR A 1 172 ? -6.127 -7.648 9.147 1.00 91.62 172 THR A O 1
#

Secondary structure (DSSP, 8-state):
--HHHHHHHHHHHHHHHHHHHHHHHTTS---PPPPTT-EEEEEETTEEEEEETTS---SB-SSSB-SEESSTTSTT-EEE----EEEEEEEEE-TTS-EEEEEEEEES-GGGBTTTEEEEEEEEEESSPPPP-EETTEEGGGGGTTS-SEE-TT-SSSEEEEEEEEETTS--

Nearest PDB structures (foldseek):
  7oko-assembly1_AA  TM=5.322E-01  e=5.167E+00  Salmonella enterica

Mean predicted aligned error: 8.56 Å

Radius of gyration: 24.71 Å; Cα contacts (8 Å, |Δi|>4): 292; chains: 1; bounding box: 66×37×78 Å

Solvent-accessible surface area (backbone atoms only — not comparable to full-atom values): 10147 Å² total; per-residue (Å²): 134,62,70,70,59,54,53,51,53,52,51,49,51,51,49,53,51,51,54,50,52,55,60,58,59,72,71,58,81,75,85,62,69,46,59,53,85,41,70,44,53,52,76,55,89,44,43,33,32,60,45,36,20,61,74,28,37,52,32,68,78,88,82,52,81,44,40,33,21,57,55,52,89,48,85,92,28,72,75,48,34,68,40,74,52,71,53,72,48,64,75,39,63,48,98,88,67,54,75,30,73,65,43,73,51,75,31,52,60,64,88,36,46,88,71,45,35,41,19,56,34,70,46,25,40,22,31,61,82,81,81,85,46,69,58,98,86,41,64,70,42,60,87,57,64,80,44,56,77,43,79,40,70,85,48,89,55,67,65,46,77,51,72,38,41,38,34,74,85,76,50,109